Protein AF-A0A640WBF5-F1 (afdb_monomer_lite)

Foldseek 3Di:
DDPPVVVVVVVVVVVVVVVVVVVVVVVVVVVVVVVVVVVVVVVVVLVLLCLACVVLLVRDDPCPVVNVVVVVVCVVVVLVNCVVVVNPADSRPVDHSD

Sequence (98 aa):
MNRNNDEGSAIALWRSRLHRAIQGYDAVLSLPHRREIARELQDEEDLFMLLCFCDMMGIPNPVSDMTLELYPHMLDRFHEWHTRQGMPRSPLAGFRCC

InterPro domains:
  IPR047717 CC-star protein [NF041419] (21-98)
  IPR058303 Protein of unknown function DUF7990 [PF25952] (11-98)

Secondary structure (DSSP, 8-state):
--SHHHHHHHHHHHHHHHHHHHHHHHHHHHHHHHHHHHHHHHHHHHHHHHHHHTTTTT---TTHHHHTTTHHHHHHHHHHHHHHTT-SS-S-TT----

Structure (mmCIF, N/CA/C/O backbone):
data_AF-A0A640WBF5-F1
#
_entry.id   AF-A0A640WBF5-F1
#
loop_
_atom_site.group_PDB
_atom_site.id
_atom_site.type_symbol
_atom_site.label_atom_id
_atom_site.label_alt_id
_atom_site.label_comp_id
_atom_site.label_asym_id
_atom_site.label_entity_id
_atom_site.label_seq_id
_atom_site.pdbx_PDB_ins_code
_atom_site.Cartn_x
_atom_site.Cartn_y
_atom_site.Cartn_z
_atom_site.occupancy
_atom_site.B_iso_or_equiv
_atom_site.auth_seq_id
_atom_site.auth_comp_id
_atom_site.auth_asym_id
_atom_site.auth_atom_id
_atom_site.pdbx_PDB_model_num
ATOM 1 N N . MET A 1 1 ? 22.957 -1.676 -65.163 1.00 41.28 1 MET A N 1
ATOM 2 C CA . MET A 1 1 ? 21.785 -1.567 -64.272 1.00 41.28 1 MET A CA 1
ATOM 3 C C . MET A 1 1 ? 22.097 -2.304 -62.964 1.00 41.28 1 MET A C 1
ATOM 5 O O . MET A 1 1 ? 22.199 -3.518 -62.974 1.00 41.28 1 MET A O 1
ATOM 9 N N . ASN A 1 2 ? 22.395 -1.535 -61.914 1.00 53.94 2 ASN A N 1
ATOM 10 C CA . ASN A 1 2 ? 22.207 -1.784 -60.474 1.00 53.94 2 ASN A CA 1
ATOM 11 C C . ASN A 1 2 ? 22.492 -3.174 -59.833 1.00 53.94 2 ASN A C 1
ATOM 13 O O . ASN A 1 2 ? 21.566 -3.933 -59.598 1.00 53.94 2 ASN A O 1
ATOM 17 N N . ARG A 1 3 ? 23.746 -3.464 -59.432 1.00 55.53 3 ARG A N 1
ATOM 18 C CA . ARG A 1 3 ? 24.064 -4.490 -58.397 1.00 55.53 3 ARG A CA 1
ATOM 19 C C . ARG A 1 3 ? 24.330 -3.886 -57.006 1.00 55.53 3 ARG A C 1
ATOM 21 O O . ARG A 1 3 ? 24.054 -4.518 -55.998 1.00 55.53 3 ARG A O 1
ATOM 28 N N . ASN A 1 4 ? 24.773 -2.627 -56.951 1.00 59.84 4 ASN A N 1
ATOM 29 C CA . ASN A 1 4 ? 25.174 -1.956 -55.705 1.00 59.84 4 ASN A CA 1
ATOM 30 C C . ASN A 1 4 ? 23.987 -1.544 -54.805 1.00 59.84 4 ASN A C 1
ATOM 32 O O . ASN A 1 4 ? 24.166 -1.324 -53.612 1.00 59.84 4 ASN A O 1
ATOM 36 N N . ASN A 1 5 ? 22.773 -1.431 -55.357 1.00 61.12 5 ASN A N 1
ATOM 37 C CA . ASN A 1 5 ? 21.574 -1.044 -54.599 1.00 61.12 5 ASN A CA 1
ATOM 38 C C . ASN A 1 5 ? 20.921 -2.231 -53.863 1.00 61.12 5 ASN A C 1
ATOM 40 O O . ASN A 1 5 ? 20.306 -2.042 -52.815 1.00 61.12 5 ASN A O 1
ATOM 44 N N . ASP A 1 6 ? 21.101 -3.458 -54.366 1.00 58.97 6 ASP A N 1
ATOM 45 C CA . ASP A 1 6 ? 20.560 -4.666 -53.731 1.00 58.97 6 ASP A CA 1
ATOM 46 C C . ASP A 1 6 ? 21.349 -5.034 -52.466 1.00 58.97 6 ASP A C 1
ATOM 48 O O . ASP A 1 6 ? 20.745 -5.348 -51.437 1.00 58.97 6 ASP A O 1
ATOM 52 N N . GLU A 1 7 ? 22.681 -4.890 -52.488 1.00 60.59 7 GLU A N 1
ATOM 53 C CA . GLU A 1 7 ? 23.544 -5.097 -51.313 1.00 60.59 7 GLU A CA 1
ATOM 54 C C . GLU A 1 7 ? 23.245 -4.089 -50.191 1.00 60.59 7 GLU A C 1
ATOM 56 O O . GLU A 1 7 ? 23.143 -4.467 -49.021 1.00 60.59 7 GLU A O 1
ATOM 61 N N . GLY A 1 8 ? 23.002 -2.819 -50.540 1.00 63.03 8 GLY A N 1
ATOM 62 C CA . GLY A 1 8 ? 22.589 -1.788 -49.583 1.00 63.03 8 GLY A CA 1
ATOM 63 C C . GLY A 1 8 ? 21.238 -2.088 -48.920 1.00 63.03 8 GLY A C 1
ATOM 64 O O . GLY A 1 8 ? 21.083 -1.891 -47.711 1.00 63.03 8 GLY A O 1
ATOM 65 N N . SER A 1 9 ? 20.277 -2.632 -49.679 1.00 66.44 9 SER A N 1
ATOM 66 C CA . SER A 1 9 ? 18.962 -3.026 -49.152 1.00 66.44 9 SER A CA 1
ATOM 67 C C . SER A 1 9 ? 19.048 -4.224 -48.197 1.00 66.44 9 SER A C 1
ATOM 69 O O . SER A 1 9 ? 18.401 -4.230 -47.146 1.00 66.44 9 SER A O 1
ATOM 71 N N . ALA A 1 10 ? 19.906 -5.201 -48.511 1.00 75.69 10 ALA A N 1
ATOM 72 C CA . ALA A 1 10 ? 20.107 -6.399 -47.704 1.00 75.69 10 ALA A CA 1
ATOM 73 C C . ALA A 1 10 ? 20.764 -6.071 -46.354 1.00 75.69 10 ALA A C 1
ATOM 75 O O . ALA A 1 10 ? 20.320 -6.567 -45.314 1.00 75.69 10 ALA A O 1
ATOM 76 N N . ILE A 1 11 ? 21.761 -5.179 -46.352 1.00 78.38 11 ILE A N 1
ATOM 77 C CA . ILE A 1 11 ? 22.423 -4.691 -45.133 1.00 78.38 11 ILE A CA 1
ATOM 78 C C . ILE A 1 11 ? 21.436 -3.898 -44.259 1.00 78.38 11 ILE A C 1
ATOM 80 O O . ILE A 1 11 ? 21.404 -4.080 -43.038 1.00 78.38 11 ILE A O 1
ATOM 84 N N . ALA A 1 12 ? 20.581 -3.063 -44.862 1.00 79.00 12 ALA A N 1
ATOM 85 C CA . ALA A 1 12 ? 19.560 -2.307 -44.134 1.00 79.00 12 ALA A CA 1
ATOM 86 C C . ALA A 1 12 ? 18.507 -3.224 -43.477 1.00 79.00 12 ALA A C 1
ATOM 88 O O . ALA A 1 12 ? 18.159 -3.045 -42.304 1.00 79.00 12 ALA A O 1
ATOM 89 N N . LEU A 1 13 ? 18.052 -4.257 -44.196 1.00 77.31 13 LEU A N 1
ATOM 90 C CA . LEU A 1 13 ? 17.128 -5.272 -43.680 1.00 77.31 13 LEU A CA 1
ATOM 91 C C . LEU A 1 13 ? 17.733 -6.055 -42.510 1.00 77.31 13 LEU A C 1
ATOM 93 O O . LEU A 1 13 ? 17.073 -6.217 -41.479 1.00 77.31 13 LEU A O 1
ATOM 97 N N . TRP A 1 14 ? 18.990 -6.486 -42.624 1.00 81.62 14 TRP A N 1
ATOM 98 C CA . TRP A 1 14 ? 19.691 -7.193 -41.548 1.00 81.62 14 TRP A CA 1
ATOM 99 C C . TRP A 1 14 ? 19.871 -6.327 -40.298 1.00 81.62 14 TRP A C 1
ATOM 101 O O . TRP A 1 14 ? 19.610 -6.788 -39.185 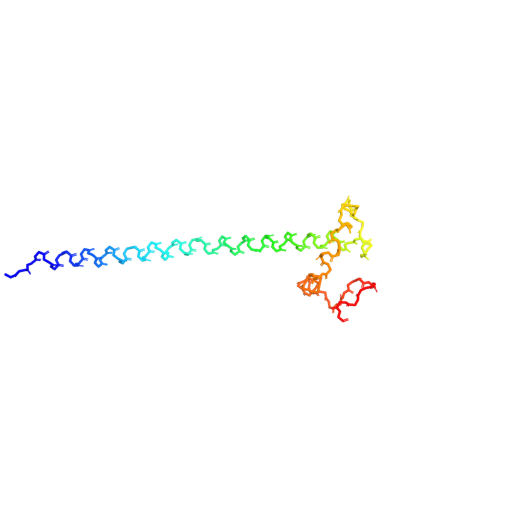1.00 81.62 14 TRP A O 1
ATOM 111 N N . ARG A 1 15 ? 20.219 -5.046 -40.469 1.00 82.25 15 ARG A N 1
ATOM 112 C CA . ARG A 1 15 ? 20.360 -4.092 -39.359 1.00 82.25 15 ARG A CA 1
ATOM 113 C C . ARG A 1 15 ? 19.041 -3.866 -38.617 1.00 82.25 15 ARG A C 1
ATOM 115 O O . ARG A 1 15 ? 19.029 -3.858 -37.388 1.00 82.25 15 ARG A O 1
ATOM 122 N N . SER A 1 16 ? 17.927 -3.737 -39.340 1.00 80.75 16 SER A N 1
ATOM 123 C CA . SER A 1 16 ? 16.599 -3.562 -38.731 1.00 80.75 16 SER A CA 1
ATOM 124 C C . SER A 1 16 ? 16.146 -4.789 -37.925 1.00 80.75 16 SER A C 1
ATOM 126 O O . SER A 1 16 ? 15.572 -4.648 -36.843 1.00 80.75 16 SER A O 1
ATOM 128 N N . ARG A 1 17 ? 16.460 -5.999 -38.411 1.00 83.31 17 ARG A N 1
ATOM 129 C CA . ARG A 1 17 ? 16.186 -7.259 -37.707 1.00 83.31 17 ARG A CA 1
ATOM 130 C C . ARG A 1 17 ? 17.022 -7.398 -36.442 1.00 83.31 17 ARG A C 1
ATOM 132 O O . ARG A 1 17 ? 16.473 -7.768 -35.408 1.00 83.31 17 ARG A O 1
ATOM 139 N N . LEU A 1 18 ? 18.306 -7.047 -36.508 1.00 88.12 18 LEU A N 1
ATOM 140 C CA . LEU A 1 18 ? 19.195 -7.059 -35.348 1.00 88.12 18 LEU A CA 1
ATOM 141 C C . LEU A 1 18 ? 18.713 -6.079 -34.269 1.00 88.12 18 LEU A C 1
ATOM 143 O O . LEU A 1 18 ? 18.612 -6.441 -33.102 1.00 88.12 18 LEU A O 1
ATOM 147 N N . HIS A 1 19 ? 18.336 -4.862 -34.668 1.00 83.12 19 HIS A N 1
ATOM 148 C CA . HIS A 1 19 ? 17.825 -3.851 -33.742 1.00 83.12 19 HIS A CA 1
ATOM 149 C C . HIS A 1 19 ? 16.532 -4.307 -33.050 1.00 83.12 19 HIS A C 1
ATOM 151 O O . HIS A 1 19 ? 16.372 -4.124 -31.846 1.00 83.12 19 HIS A O 1
ATOM 157 N N . ARG A 1 20 ? 15.629 -4.963 -33.790 1.00 81.75 20 ARG A N 1
ATOM 158 C CA . ARG A 1 20 ? 14.396 -5.537 -33.234 1.00 81.75 20 ARG A CA 1
ATOM 159 C C . ARG A 1 20 ? 14.674 -6.702 -32.277 1.00 81.75 20 ARG A C 1
ATOM 161 O O . ARG A 1 20 ? 13.989 -6.825 -31.267 1.00 81.75 20 ARG A O 1
ATOM 168 N N . ALA A 1 21 ? 15.678 -7.531 -32.567 1.00 85.00 21 ALA A N 1
ATOM 169 C CA . ALA A 1 21 ? 16.089 -8.621 -31.683 1.00 85.00 21 ALA A CA 1
ATOM 170 C C . ALA A 1 21 ? 16.677 -8.098 -30.362 1.00 85.00 21 ALA A C 1
ATOM 172 O O . ALA A 1 21 ? 16.316 -8.593 -29.298 1.00 85.00 21 ALA A O 1
ATOM 173 N N . ILE A 1 22 ? 17.513 -7.055 -30.420 1.00 85.50 22 ILE A N 1
ATOM 174 C CA . ILE A 1 22 ? 18.089 -6.409 -29.230 1.00 85.50 22 ILE A CA 1
ATOM 175 C C . ILE A 1 22 ? 16.992 -5.755 -28.380 1.00 85.50 22 ILE A C 1
ATOM 177 O O . ILE A 1 22 ? 16.963 -5.957 -27.172 1.00 85.50 22 ILE A O 1
ATOM 181 N N . GLN A 1 23 ? 16.047 -5.043 -29.001 1.00 83.69 23 GLN A N 1
ATOM 182 C CA . GLN A 1 23 ? 14.902 -4.457 -28.289 1.00 83.69 23 GLN A CA 1
ATOM 183 C C . GLN A 1 23 ? 14.023 -5.517 -27.613 1.00 83.69 23 GLN A C 1
ATOM 185 O O . GLN A 1 23 ? 13.575 -5.322 -26.487 1.00 83.69 23 GLN A O 1
ATOM 190 N N . GLY A 1 24 ? 13.786 -6.648 -28.285 1.00 81.12 24 GLY A N 1
ATOM 191 C CA . GLY A 1 24 ? 13.054 -7.768 -27.696 1.00 81.12 24 GLY A CA 1
ATOM 192 C C . GLY A 1 24 ? 13.791 -8.385 -26.506 1.00 81.12 24 GLY A C 1
ATOM 193 O O . GLY A 1 24 ? 13.165 -8.696 -25.497 1.00 81.12 24 GLY A O 1
ATOM 194 N N . TYR A 1 25 ? 15.115 -8.519 -26.596 1.00 82.19 25 TYR A N 1
ATOM 195 C CA . TYR A 1 25 ? 15.941 -9.050 -25.512 1.00 82.19 25 TYR A CA 1
ATOM 196 C C . TYR A 1 25 ? 15.950 -8.128 -24.284 1.00 82.19 25 TYR A C 1
ATOM 198 O O . TYR A 1 25 ? 15.742 -8.597 -23.168 1.00 82.19 25 TYR A O 1
ATOM 206 N N . ASP A 1 26 ? 16.107 -6.819 -24.489 1.00 79.00 26 ASP A N 1
ATOM 207 C CA . ASP A 1 26 ? 16.074 -5.814 -23.418 1.00 79.00 26 ASP A CA 1
ATOM 208 C C . ASP A 1 26 ? 14.700 -5.754 -22.721 1.00 79.00 26 ASP A C 1
ATOM 210 O O . ASP A 1 26 ? 14.592 -5.710 -21.491 1.00 79.00 26 ASP A O 1
ATOM 214 N N . ALA A 1 27 ? 13.618 -5.874 -23.497 1.00 77.31 27 ALA A N 1
ATOM 215 C CA . ALA A 1 27 ? 12.271 -5.997 -22.950 1.00 77.31 27 ALA A CA 1
ATOM 216 C C . ALA A 1 27 ? 12.116 -7.263 -22.088 1.00 77.31 27 ALA A C 1
ATOM 218 O O . ALA A 1 27 ? 11.552 -7.201 -21.000 1.00 77.31 27 ALA A O 1
ATOM 219 N N . VAL A 1 28 ? 12.643 -8.410 -22.523 1.00 79.62 28 VAL A N 1
ATOM 220 C CA . VAL A 1 28 ? 12.570 -9.659 -21.744 1.00 79.62 28 VAL A CA 1
ATOM 221 C C . VAL A 1 28 ? 13.406 -9.583 -20.466 1.00 79.62 28 VAL A C 1
ATOM 223 O O . VAL A 1 28 ? 12.953 -10.073 -19.434 1.00 79.62 28 VAL A O 1
ATOM 226 N N . LEU A 1 29 ? 14.577 -8.943 -20.499 1.00 74.25 29 LEU A N 1
ATOM 227 C CA . LEU A 1 29 ? 15.437 -8.801 -19.321 1.00 74.25 29 LEU A CA 1
ATOM 228 C C . LEU A 1 29 ? 14.848 -7.848 -18.267 1.00 74.25 29 LEU A C 1
ATOM 230 O O . LEU A 1 29 ? 14.997 -8.078 -17.070 1.00 74.25 29 LEU A O 1
ATOM 234 N N . SER A 1 30 ? 14.154 -6.794 -18.702 1.00 74.44 30 SER A N 1
ATOM 235 C CA . SER A 1 30 ? 13.571 -5.778 -17.811 1.00 74.44 30 SER A CA 1
ATOM 236 C C . SER A 1 30 ? 12.224 -6.179 -17.190 1.00 74.44 30 SER A C 1
ATOM 238 O O . SER A 1 30 ? 11.835 -5.642 -16.150 1.00 74.44 30 SER A O 1
ATOM 240 N N . LEU A 1 31 ? 11.504 -7.136 -17.785 1.00 71.94 31 LEU A N 1
ATOM 241 C CA . LEU A 1 31 ? 10.186 -7.583 -17.316 1.00 71.94 31 LEU A CA 1
ATOM 242 C C . LEU A 1 31 ? 10.188 -8.262 -15.928 1.00 71.94 31 LEU A C 1
ATOM 244 O O . LEU A 1 31 ? 9.319 -7.918 -15.120 1.00 71.94 31 LEU A O 1
ATOM 248 N N . PRO A 1 32 ? 11.097 -9.209 -15.614 1.00 73.44 32 PRO A N 1
ATOM 249 C CA . PRO A 1 32 ? 11.171 -9.826 -14.290 1.00 73.44 32 PRO A CA 1
ATOM 250 C C . PRO A 1 32 ? 11.412 -8.800 -13.185 1.00 73.44 32 PRO A C 1
ATOM 252 O O . PRO A 1 32 ? 10.734 -8.842 -12.163 1.00 73.44 32 PRO A O 1
ATOM 255 N N . HIS A 1 33 ? 12.301 -7.838 -13.435 1.00 74.88 33 HIS A N 1
ATOM 256 C CA . HIS A 1 33 ? 12.689 -6.841 -12.444 1.00 74.88 33 HIS A CA 1
ATOM 257 C C . HIS A 1 33 ? 11.513 -5.945 -12.038 1.00 74.88 33 HIS A C 1
ATOM 259 O O . HIS A 1 33 ? 11.265 -5.732 -10.860 1.00 74.88 33 HIS A O 1
ATOM 265 N N . ARG A 1 34 ? 10.686 -5.507 -12.998 1.00 79.62 34 ARG A N 1
ATOM 266 C CA . ARG A 1 34 ? 9.488 -4.705 -12.680 1.00 79.62 34 ARG A CA 1
ATOM 267 C C . ARG A 1 34 ? 8.454 -5.466 -11.853 1.00 79.62 34 ARG A C 1
ATOM 269 O O . ARG A 1 34 ? 7.764 -4.863 -11.039 1.00 79.62 34 ARG A O 1
ATOM 276 N N . ARG A 1 35 ? 8.306 -6.772 -12.095 1.00 84.12 35 ARG A N 1
ATOM 277 C CA . ARG A 1 35 ? 7.349 -7.612 -11.360 1.00 84.12 35 ARG A CA 1
ATOM 278 C C . ARG A 1 35 ? 7.806 -7.893 -9.940 1.00 84.12 35 ARG A C 1
ATOM 280 O O . ARG A 1 35 ? 6.962 -7.950 -9.058 1.00 84.12 35 ARG A O 1
ATOM 287 N N . GLU A 1 36 ? 9.098 -8.111 -9.742 1.00 86.12 36 GLU A N 1
ATOM 288 C CA . GLU A 1 36 ? 9.676 -8.259 -8.409 1.00 86.12 36 GLU A CA 1
ATOM 289 C C . GLU A 1 36 ? 9.515 -6.968 -7.606 1.00 86.12 36 GLU A C 1
ATOM 291 O O . GLU A 1 36 ? 8.894 -7.009 -6.553 1.00 86.12 36 GLU A O 1
ATOM 296 N N . ILE A 1 37 ? 9.942 -5.827 -8.155 1.00 86.56 37 ILE A N 1
ATOM 297 C CA . ILE A 1 37 ? 9.816 -4.525 -7.483 1.00 86.56 37 ILE A CA 1
ATOM 298 C C . ILE A 1 37 ? 8.362 -4.247 -7.085 1.00 86.56 37 ILE A C 1
ATOM 300 O O . ILE A 1 37 ? 8.089 -3.794 -5.980 1.00 86.56 37 ILE A O 1
ATOM 304 N N . ALA A 1 38 ? 7.406 -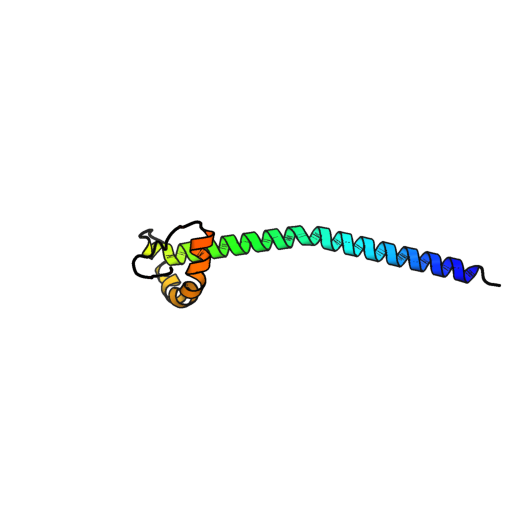4.536 -7.974 1.00 89.69 38 ALA A N 1
ATOM 305 C CA . ALA A 1 38 ? 5.991 -4.349 -7.667 1.00 89.69 38 ALA A CA 1
ATOM 306 C C . ALA A 1 38 ? 5.502 -5.247 -6.518 1.00 89.69 38 ALA A C 1
ATOM 308 O O . ALA A 1 38 ? 4.614 -4.837 -5.779 1.00 89.69 38 ALA A O 1
ATOM 309 N N . ARG A 1 39 ? 6.061 -6.455 -6.368 1.00 88.81 39 ARG A N 1
ATOM 310 C CA . ARG A 1 39 ? 5.746 -7.344 -5.242 1.00 88.81 39 ARG A CA 1
ATOM 311 C C . ARG A 1 39 ? 6.349 -6.829 -3.947 1.00 88.81 39 ARG A C 1
ATOM 313 O O . ARG A 1 39 ? 5.621 -6.740 -2.976 1.00 88.81 39 ARG A O 1
ATOM 320 N N . GLU A 1 40 ? 7.619 -6.433 -3.953 1.00 90.88 40 GLU A N 1
ATOM 321 C CA . GLU A 1 40 ? 8.262 -5.869 -2.759 1.00 90.88 40 GLU A CA 1
ATOM 322 C C . GLU A 1 40 ? 7.561 -4.600 -2.278 1.00 90.88 40 GLU A C 1
ATOM 324 O O . GLU A 1 40 ? 7.271 -4.482 -1.094 1.00 90.88 40 GLU A O 1
ATOM 329 N N . LEU A 1 41 ? 7.204 -3.693 -3.194 1.00 90.62 41 LEU A N 1
ATOM 330 C CA . LEU A 1 41 ? 6.411 -2.504 -2.865 1.00 90.62 41 LEU A CA 1
ATOM 331 C C . LEU A 1 41 ? 5.070 -2.874 -2.225 1.00 90.62 41 LEU A C 1
ATOM 333 O O . LEU A 1 41 ? 4.632 -2.222 -1.284 1.00 90.62 41 LEU A O 1
ATOM 337 N N . GLN A 1 42 ? 4.409 -3.909 -2.741 1.00 90.25 42 GLN A N 1
ATOM 338 C CA . GLN A 1 42 ? 3.129 -4.367 -2.217 1.00 90.25 42 GLN A CA 1
ATOM 339 C C . GLN A 1 42 ? 3.280 -5.027 -0.838 1.00 90.25 42 GLN A C 1
ATOM 341 O O . GLN A 1 42 ? 2.461 -4.773 0.040 1.00 90.25 42 GLN A O 1
ATOM 346 N N . ASP A 1 43 ? 4.333 -5.817 -0.629 1.00 92.44 43 ASP A N 1
ATOM 347 C CA . ASP A 1 43 ? 4.650 -6.433 0.663 1.00 92.44 43 ASP A CA 1
ATOM 348 C C . ASP A 1 43 ? 5.005 -5.363 1.715 1.00 92.44 43 ASP A C 1
ATOM 350 O O . ASP A 1 43 ? 4.591 -5.457 2.872 1.00 92.44 43 ASP A O 1
ATOM 354 N N . GLU A 1 44 ? 5.722 -4.308 1.313 1.00 91.88 44 GLU A N 1
ATOM 355 C CA . GLU A 1 44 ? 6.035 -3.155 2.162 1.00 91.88 44 GLU A CA 1
ATOM 356 C C . GLU A 1 44 ? 4.775 -2.345 2.506 1.00 91.88 44 GLU A C 1
ATOM 358 O O . GLU A 1 44 ? 4.568 -2.001 3.672 1.00 91.88 44 GLU A O 1
ATOM 363 N N . GLU A 1 45 ? 3.887 -2.100 1.533 1.00 91.44 45 GLU A N 1
ATOM 364 C CA . GLU A 1 45 ? 2.575 -1.484 1.781 1.00 91.44 45 GLU A CA 1
ATOM 365 C C . GLU A 1 45 ? 1.729 -2.333 2.745 1.00 91.44 45 GLU A C 1
ATOM 367 O O . GLU A 1 45 ? 1.115 -1.794 3.668 1.00 91.44 45 GLU A O 1
ATOM 372 N N . ASP A 1 46 ? 1.708 -3.655 2.576 1.00 92.06 46 ASP A N 1
ATOM 373 C CA . ASP A 1 46 ? 0.946 -4.566 3.429 1.00 92.06 46 ASP A CA 1
ATOM 374 C C . ASP A 1 46 ? 1.487 -4.585 4.870 1.00 92.06 46 ASP A C 1
ATOM 376 O O . ASP A 1 46 ? 0.699 -4.572 5.824 1.00 92.06 46 ASP A O 1
ATOM 380 N N . LEU A 1 47 ? 2.815 -4.552 5.038 1.00 90.06 47 LEU A N 1
ATOM 381 C CA . LEU A 1 47 ? 3.475 -4.410 6.338 1.00 90.06 47 LEU A CA 1
ATOM 382 C C . LEU A 1 47 ? 3.157 -3.058 6.980 1.00 90.06 47 LEU A C 1
ATOM 384 O O . LEU A 1 47 ? 2.871 -2.989 8.175 1.00 90.06 47 LEU A O 1
ATOM 388 N N . PHE A 1 48 ? 3.174 -1.985 6.195 1.00 89.19 48 PHE A N 1
ATOM 389 C CA . PHE A 1 48 ? 2.850 -0.649 6.674 1.00 89.19 48 PHE A CA 1
ATOM 390 C C . PHE A 1 48 ? 1.400 -0.560 7.175 1.00 89.19 48 PHE A C 1
ATOM 392 O O . PHE A 1 48 ? 1.136 -0.049 8.267 1.00 89.19 48 PHE A O 1
ATOM 399 N N . MET A 1 49 ? 0.460 -1.125 6.417 1.00 89.38 49 MET A N 1
ATOM 400 C CA . MET A 1 49 ? -0.948 -1.221 6.808 1.00 89.38 49 MET A CA 1
ATOM 401 C C . MET A 1 49 ? -1.128 -2.077 8.066 1.00 89.38 49 MET A C 1
ATOM 403 O O . MET A 1 49 ? -1.890 -1.704 8.959 1.00 89.38 49 MET A O 1
ATOM 407 N N . LEU A 1 50 ? -0.389 -3.184 8.190 1.00 87.50 50 LEU A N 1
ATOM 408 C CA . LEU A 1 50 ? -0.379 -3.991 9.408 1.00 87.50 50 LEU A CA 1
ATOM 409 C C . LEU A 1 50 ? 0.086 -3.171 10.615 1.00 87.50 50 LEU A C 1
ATOM 411 O O . LEU A 1 50 ? -0.595 -3.174 11.636 1.00 87.50 50 LEU A O 1
ATOM 415 N N . LEU A 1 51 ? 1.204 -2.450 10.502 1.00 86.94 51 LEU A N 1
ATOM 416 C CA . LEU A 1 51 ? 1.721 -1.595 11.574 1.00 86.94 51 LEU A CA 1
ATOM 417 C C . LEU A 1 51 ? 0.730 -0.492 11.950 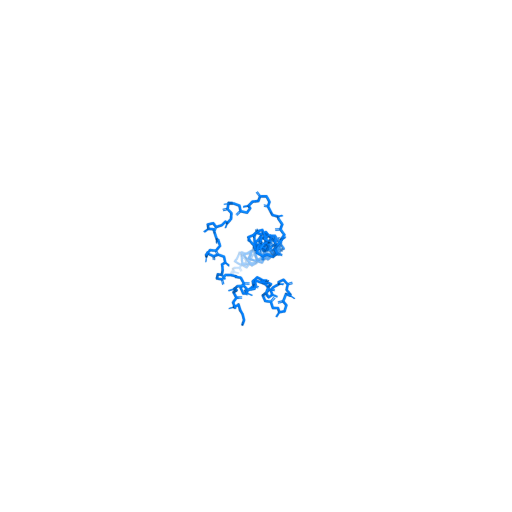1.00 86.94 51 LEU A C 1
ATOM 419 O O . LEU A 1 51 ? 0.606 -0.166 13.126 1.00 86.94 51 LEU A O 1
ATOM 423 N N . CYS A 1 52 ? -0.029 0.027 10.988 1.00 86.12 52 CYS A N 1
ATOM 424 C CA . CYS A 1 52 ? -1.079 0.987 11.284 1.00 86.12 52 CYS A CA 1
ATOM 425 C C . CYS A 1 52 ? -2.252 0.359 12.062 1.00 86.12 52 CYS A C 1
ATOM 427 O O . CYS A 1 52 ? -2.742 0.925 13.027 1.00 86.12 52 CYS A O 1
ATOM 429 N N . PHE A 1 53 ? -2.739 -0.819 11.680 1.00 84.75 53 PHE A N 1
ATOM 430 C CA . PHE A 1 53 ? -3.973 -1.357 12.276 1.00 84.75 53 PHE A CA 1
ATOM 431 C C . PHE A 1 53 ? -3.753 -2.382 13.397 1.00 84.75 53 PHE A C 1
ATOM 433 O O . PHE A 1 53 ? -4.718 -2.791 14.047 1.00 84.75 53 PHE A O 1
ATOM 440 N N . CYS A 1 54 ? -2.510 -2.786 13.665 1.00 84.44 54 CYS A N 1
ATOM 441 C CA . CYS A 1 54 ? -2.163 -3.748 14.714 1.00 84.44 54 CYS A CA 1
ATOM 442 C C . CYS A 1 54 ? -2.620 -3.313 16.114 1.00 84.44 54 CYS A C 1
ATOM 444 O O . CYS A 1 54 ? -3.168 -4.140 16.845 1.00 84.44 54 CYS A O 1
ATOM 446 N N . ASP A 1 55 ? -2.533 -2.021 16.435 1.00 80.94 55 ASP A N 1
ATOM 447 C CA . ASP A 1 55 ? -2.982 -1.483 17.723 1.00 80.94 55 ASP A CA 1
ATOM 448 C C . ASP A 1 55 ? -4.480 -1.671 17.928 1.00 80.94 55 ASP A C 1
ATOM 450 O O . ASP A 1 55 ? -4.938 -2.071 18.998 1.00 80.94 55 ASP A O 1
ATOM 454 N N . MET A 1 56 ? -5.260 -1.437 16.871 1.00 79.19 56 MET A N 1
ATOM 455 C CA . MET A 1 56 ? -6.706 -1.631 16.906 1.00 79.19 56 MET A CA 1
ATOM 456 C C . MET A 1 56 ? -7.085 -3.116 17.007 1.00 79.19 56 MET A C 1
ATOM 458 O O . MET A 1 56 ? -8.173 -3.440 17.482 1.00 79.19 56 MET A O 1
ATOM 462 N N . MET A 1 57 ? -6.189 -4.017 16.592 1.00 80.38 57 MET A N 1
ATOM 463 C CA . MET A 1 57 ? -6.311 -5.465 16.790 1.00 80.38 57 MET A CA 1
ATOM 464 C C . MET A 1 57 ? -5.810 -5.927 18.170 1.00 80.38 57 MET A C 1
ATOM 466 O O . MET A 1 57 ? -5.949 -7.103 18.504 1.00 80.38 57 MET A O 1
ATOM 470 N N . GLY A 1 58 ? -5.254 -5.027 18.987 1.00 80.94 58 GLY A N 1
ATOM 471 C CA . GLY A 1 58 ? -4.700 -5.338 20.307 1.00 80.94 58 GLY A CA 1
ATOM 472 C C . GLY A 1 58 ? -3.289 -5.933 20.273 1.00 80.94 58 GLY A C 1
ATOM 473 O O . GLY A 1 58 ? -2.834 -6.472 21.282 1.00 80.94 58 GLY A O 1
ATOM 474 N N . ILE A 1 59 ? -2.599 -5.854 19.133 1.00 85.81 59 ILE A N 1
ATOM 475 C CA . ILE A 1 59 ? -1.197 -6.250 18.993 1.00 85.81 59 ILE A CA 1
ATOM 476 C C . ILE A 1 59 ? -0.343 -5.004 19.264 1.00 85.81 59 ILE A C 1
ATOM 478 O O . ILE A 1 59 ? -0.458 -4.039 18.513 1.00 85.81 59 ILE A O 1
ATOM 482 N N . PRO A 1 60 ? 0.505 -4.993 20.307 1.00 82.50 60 PRO A N 1
ATOM 483 C CA . PRO A 1 60 ? 1.303 -3.817 20.636 1.00 82.50 60 PRO A CA 1
ATOM 484 C C . PRO A 1 60 ? 2.378 -3.563 19.571 1.00 82.50 60 PRO A C 1
ATOM 486 O O . PRO A 1 60 ? 3.125 -4.480 19.219 1.00 82.50 60 PRO A O 1
ATOM 489 N N . ASN A 1 61 ? 2.498 -2.316 19.107 1.00 81.81 61 ASN A N 1
ATOM 490 C CA . ASN A 1 61 ? 3.512 -1.886 18.143 1.00 81.81 61 ASN A CA 1
ATOM 491 C C . ASN A 1 61 ? 4.411 -0.775 18.729 1.00 81.81 61 ASN A C 1
ATOM 493 O O . ASN A 1 61 ? 3.935 0.126 19.409 1.00 81.81 61 ASN A O 1
ATOM 497 N N . PRO A 1 62 ? 5.738 -0.810 18.507 1.00 80.12 62 PRO A N 1
ATOM 498 C CA . PRO A 1 62 ? 6.629 0.273 18.933 1.00 80.12 62 PRO A CA 1
ATOM 499 C C . PRO A 1 62 ? 6.443 1.604 18.176 1.00 80.12 62 PRO A C 1
ATOM 501 O O . PRO A 1 62 ? 6.995 2.612 18.608 1.00 80.12 62 PRO A O 1
ATOM 504 N N . VAL A 1 63 ? 5.726 1.621 17.046 1.00 81.81 63 VAL A N 1
ATOM 505 C CA . VAL A 1 63 ? 5.572 2.793 16.155 1.00 81.81 63 VAL A CA 1
ATOM 506 C C . VAL A 1 63 ? 4.163 3.407 16.218 1.00 81.81 63 VAL A C 1
ATOM 508 O O . VAL A 1 63 ? 3.881 4.378 15.521 1.00 81.81 63 VAL A O 1
ATOM 511 N N . SER A 1 64 ? 3.291 2.892 17.088 1.00 76.88 64 SER A N 1
ATOM 512 C CA . SER A 1 64 ? 1.882 3.291 17.236 1.00 76.88 64 SER A CA 1
ATOM 513 C C . SER A 1 64 ? 1.668 4.800 17.343 1.00 76.88 64 SER A C 1
ATOM 515 O O . SER A 1 64 ? 0.796 5.369 16.685 1.00 76.88 64 SER A O 1
ATOM 517 N N . ASP A 1 65 ? 2.513 5.465 18.136 1.00 74.38 65 ASP A N 1
ATOM 518 C CA . ASP A 1 65 ? 2.424 6.906 18.386 1.00 74.38 65 ASP A CA 1
ATOM 519 C C . ASP A 1 65 ? 2.689 7.740 17.123 1.00 74.38 65 ASP A C 1
ATOM 521 O O . ASP A 1 65 ? 2.152 8.836 16.978 1.00 74.38 65 ASP A O 1
ATOM 525 N N . MET A 1 66 ? 3.491 7.224 16.187 1.00 74.31 66 MET A N 1
ATOM 526 C CA . MET A 1 66 ? 3.850 7.921 14.946 1.00 74.31 66 MET A CA 1
ATOM 527 C C . MET A 1 66 ? 2.828 7.679 13.830 1.00 74.31 66 MET A C 1
ATOM 529 O O . MET A 1 66 ? 2.661 8.521 12.951 1.00 74.31 66 MET A O 1
ATOM 533 N N . THR A 1 67 ? 2.139 6.537 13.841 1.00 76.94 67 THR A N 1
ATOM 534 C CA . THR A 1 67 ? 1.214 6.137 12.767 1.00 76.94 67 THR A CA 1
ATOM 535 C C . THR A 1 67 ? -0.199 6.692 12.929 1.00 76.94 67 THR A C 1
ATOM 537 O O . THR A 1 67 ? -0.963 6.703 11.963 1.00 76.94 67 THR A O 1
ATOM 540 N N . LEU A 1 68 ? -0.539 7.215 14.111 1.00 78.00 68 LEU A N 1
ATOM 541 C CA . LEU A 1 68 ? -1.856 7.778 14.433 1.00 78.00 68 LEU A CA 1
ATOM 542 C C . LEU A 1 68 ? -2.321 8.877 13.467 1.00 78.00 68 LEU A C 1
ATOM 544 O O . LEU A 1 68 ? -3.499 8.927 13.112 1.00 78.00 68 LEU A O 1
ATOM 548 N N . GLU A 1 69 ? -1.408 9.733 13.009 1.00 80.50 69 GLU A N 1
ATOM 549 C CA . GLU A 1 69 ? -1.728 10.831 12.086 1.00 80.50 69 GLU A CA 1
ATOM 550 C C . GLU A 1 69 ? -2.074 10.340 10.678 1.00 80.50 69 GLU A C 1
ATOM 552 O O . GLU A 1 69 ? -2.801 11.008 9.942 1.00 80.50 69 GLU A O 1
ATOM 557 N N . LEU A 1 70 ? -1.580 9.160 10.300 1.00 82.12 70 LEU A N 1
ATOM 558 C CA . LEU A 1 70 ? -1.748 8.620 8.957 1.00 82.12 70 LEU A CA 1
ATOM 559 C C . LEU A 1 70 ? -2.990 7.730 8.815 1.00 82.12 70 LEU A C 1
ATOM 561 O O . LEU A 1 70 ? -3.408 7.445 7.691 1.00 82.12 70 LEU A O 1
ATOM 565 N N . TYR A 1 71 ? -3.628 7.339 9.926 1.00 82.94 71 TYR A N 1
ATOM 566 C CA . TYR A 1 71 ? -4.856 6.536 9.909 1.00 82.94 71 TYR A CA 1
ATOM 567 C C . TYR A 1 71 ? -5.950 7.080 8.989 1.00 82.94 71 TYR A C 1
ATOM 569 O O . TYR A 1 71 ? -6.467 6.289 8.199 1.00 82.94 71 TYR A O 1
ATOM 577 N N . PRO A 1 72 ? -6.289 8.386 8.995 1.00 82.62 72 PRO A N 1
ATOM 578 C CA . PRO A 1 72 ? -7.347 8.909 8.135 1.00 82.62 72 PRO A CA 1
ATOM 579 C C . PRO A 1 72 ? -7.091 8.659 6.647 1.00 82.62 72 PRO A C 1
ATOM 581 O O . PRO A 1 72 ? -8.026 8.380 5.907 1.00 82.62 72 PRO A O 1
ATOM 584 N N . HIS A 1 73 ? -5.830 8.711 6.215 1.00 85.19 73 HIS A N 1
ATOM 585 C CA . HIS A 1 73 ? -5.454 8.494 4.819 1.00 85.19 73 HIS A CA 1
ATOM 586 C C . HIS A 1 73 ? -5.423 7.013 4.437 1.00 85.19 73 HIS A C 1
ATOM 588 O O . HIS A 1 73 ? -5.709 6.657 3.296 1.00 85.19 73 HIS A O 1
ATOM 594 N N . MET A 1 74 ? -5.085 6.141 5.387 1.00 86.44 74 MET A N 1
ATOM 595 C CA . MET A 1 74 ? -4.993 4.701 5.144 1.00 86.44 74 MET A CA 1
ATOM 596 C C . MET A 1 74 ? -6.348 3.993 5.222 1.00 86.44 74 MET A C 1
ATOM 598 O O . MET A 1 74 ? -6.510 2.922 4.636 1.00 86.44 74 MET A O 1
ATOM 602 N N . LEU A 1 75 ? -7.344 4.597 5.880 1.00 84.75 75 LEU A N 1
ATOM 603 C CA . LEU A 1 75 ? -8.706 4.060 5.951 1.00 84.75 75 LEU A CA 1
ATOM 604 C C . LEU A 1 75 ? -9.333 3.844 4.567 1.00 84.75 75 LEU A C 1
ATOM 606 O O . LEU A 1 75 ? -9.983 2.820 4.360 1.00 84.75 75 LEU A O 1
ATOM 610 N N . ASP A 1 76 ? -9.075 4.730 3.603 1.00 84.50 76 ASP A N 1
ATOM 611 C CA . ASP A 1 76 ? -9.599 4.599 2.235 1.00 84.50 76 ASP A CA 1
ATOM 612 C C . ASP A 1 76 ? -9.080 3.331 1.529 1.00 84.50 76 ASP A C 1
ATOM 614 O O . ASP A 1 76 ? -9.786 2.719 0.727 1.00 84.50 76 ASP A O 1
ATOM 618 N N . ARG A 1 77 ? -7.857 2.892 1.861 1.00 87.62 77 ARG A N 1
ATOM 619 C CA . ARG A 1 77 ? -7.201 1.707 1.273 1.00 87.62 77 ARG A CA 1
ATOM 620 C C . ARG A 1 77 ? -7.417 0.431 2.098 1.00 87.62 77 ARG A C 1
ATOM 622 O O . ARG A 1 77 ? -7.014 -0.657 1.682 1.00 87.62 77 ARG A O 1
ATOM 629 N N . PHE A 1 78 ? -8.082 0.527 3.250 1.00 88.31 78 PHE A N 1
ATOM 630 C CA . PHE A 1 78 ? -8.274 -0.592 4.176 1.00 88.31 78 PHE A CA 1
ATOM 631 C C . PHE A 1 78 ? -9.130 -1.722 3.584 1.00 88.31 78 PHE A C 1
ATOM 633 O O . PHE A 1 78 ? -8.847 -2.904 3.807 1.00 88.31 78 PHE A O 1
ATOM 640 N N . HIS A 1 79 ? -10.161 -1.380 2.801 1.00 89.06 79 HIS A N 1
ATOM 641 C CA . HIS A 1 79 ? -11.029 -2.387 2.186 1.00 89.06 79 HIS A CA 1
ATOM 642 C C . HIS A 1 79 ? -10.253 -3.309 1.240 1.00 89.06 79 HIS A C 1
ATOM 644 O O . HIS A 1 79 ? -10.364 -4.534 1.315 1.00 89.06 79 HIS A O 1
ATOM 650 N N . GLU A 1 80 ? -9.405 -2.730 0.397 1.00 89.44 80 GLU A N 1
ATOM 651 C CA . GLU A 1 80 ? -8.571 -3.495 -0.524 1.00 89.44 80 GLU A CA 1
ATOM 652 C C . GLU A 1 80 ? -7.509 -4.308 0.220 1.00 89.44 80 GLU A C 1
ATOM 654 O O . GLU A 1 80 ? -7.270 -5.465 -0.125 1.00 89.44 80 GLU A O 1
ATOM 659 N N . TRP A 1 81 ? -6.902 -3.735 1.263 1.00 90.81 81 TRP A N 1
ATOM 660 C CA . TRP A 1 81 ? -5.884 -4.409 2.067 1.00 90.81 81 TRP A CA 1
ATOM 661 C C . TRP A 1 81 ? -6.425 -5.658 2.773 1.00 90.81 81 TRP A C 1
ATOM 663 O O . TRP A 1 81 ? -5.921 -6.750 2.522 1.00 90.81 81 TRP A O 1
ATOM 673 N N . HIS A 1 82 ? -7.475 -5.557 3.599 1.00 87.50 82 HIS A N 1
ATOM 674 C CA . HIS A 1 82 ? -7.931 -6.727 4.372 1.00 87.50 82 HIS A CA 1
ATOM 675 C C . HIS A 1 82 ? -8.469 -7.850 3.463 1.00 87.50 82 HIS A C 1
ATOM 677 O O . HIS A 1 82 ? -8.290 -9.031 3.767 1.00 87.50 82 HIS A O 1
ATOM 683 N N . THR A 1 83 ? -9.051 -7.490 2.310 1.00 89.06 83 THR A N 1
ATOM 684 C CA . THR A 1 83 ? -9.465 -8.447 1.273 1.00 89.06 83 THR A CA 1
ATOM 685 C C . THR A 1 83 ? -8.257 -9.179 0.683 1.00 89.06 83 THR A C 1
ATOM 687 O O . THR A 1 83 ? -8.282 -10.401 0.536 1.00 89.06 83 THR A O 1
ATOM 690 N N . ARG A 1 84 ? -7.171 -8.454 0.390 1.00 89.12 84 ARG A N 1
ATOM 691 C CA . ARG A 1 84 ? -5.906 -9.004 -0.127 1.00 89.12 84 AR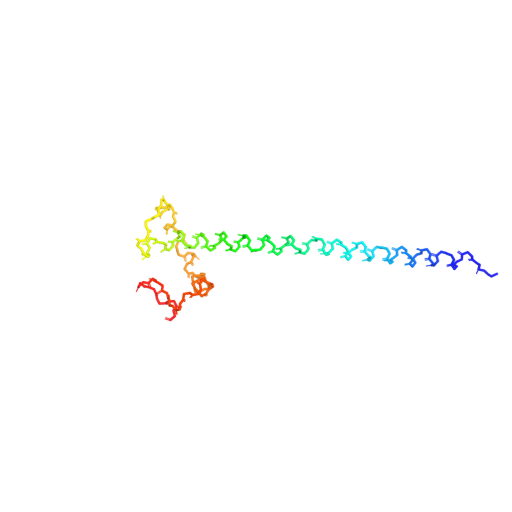G A CA 1
ATOM 692 C C . ARG A 1 84 ? -5.214 -9.922 0.880 1.00 89.12 84 ARG A C 1
ATOM 694 O O . ARG A 1 84 ? -4.684 -10.954 0.484 1.00 89.12 84 ARG A O 1
ATOM 701 N N . GLN A 1 85 ? -5.299 -9.594 2.169 1.00 88.00 85 GLN A N 1
ATOM 702 C CA . GLN A 1 85 ? -4.812 -10.436 3.268 1.00 88.00 85 GLN A CA 1
ATOM 703 C C . GLN A 1 85 ? -5.675 -11.693 3.500 1.00 88.00 85 GLN A C 1
ATOM 705 O O . GLN A 1 85 ? -5.359 -12.514 4.360 1.00 88.00 85 GLN A O 1
ATOM 710 N N . GLY A 1 86 ? -6.777 -11.866 2.758 1.00 88.12 86 GLY A N 1
ATOM 711 C CA . GLY A 1 86 ? -7.664 -13.022 2.883 1.00 88.12 8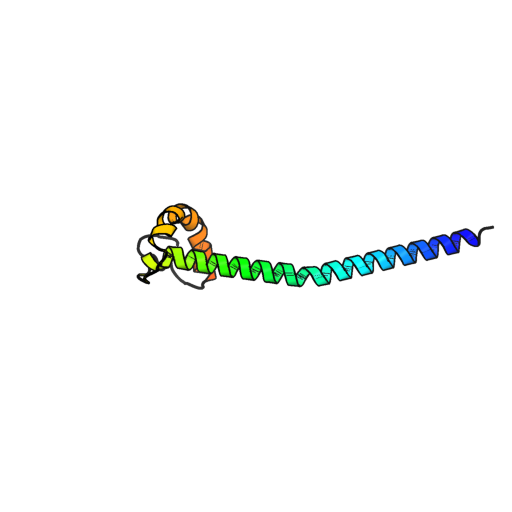6 GLY A CA 1
ATOM 712 C C . GLY A 1 86 ? -8.533 -13.004 4.143 1.00 88.12 86 GLY A C 1
ATOM 713 O O . GLY A 1 86 ? -9.033 -14.051 4.558 1.00 88.12 86 GLY A O 1
ATOM 714 N N . MET A 1 87 ? -8.725 -11.837 4.768 1.00 85.62 87 MET A N 1
ATOM 715 C CA . MET A 1 87 ? -9.574 -11.699 5.950 1.00 85.62 87 MET A CA 1
ATOM 716 C C . MET A 1 87 ? -11.048 -11.616 5.520 1.00 85.62 87 MET A C 1
ATOM 718 O O . MET A 1 87 ? -11.427 -10.674 4.827 1.00 85.62 87 MET A O 1
ATOM 722 N N . PRO A 1 88 ? -11.923 -12.552 5.938 1.00 79.31 88 PRO A N 1
ATOM 723 C CA . PRO A 1 88 ? -13.311 -12.593 5.466 1.00 79.31 88 PRO A CA 1
ATOM 724 C C . PRO A 1 88 ? -14.175 -11.432 5.983 1.00 79.31 88 PRO A C 1
ATOM 726 O O . PRO A 1 88 ? -15.227 -11.147 5.416 1.00 79.31 88 PRO A O 1
ATOM 729 N N . ARG A 1 89 ? -13.770 -10.785 7.083 1.00 80.44 89 ARG A N 1
ATOM 730 C CA . ARG A 1 89 ? -14.384 -9.567 7.625 1.00 80.44 89 ARG A CA 1
ATOM 731 C C . ARG A 1 89 ? -13.310 -8.658 8.204 1.00 80.44 89 ARG A C 1
ATOM 733 O O . ARG A 1 89 ? -12.258 -9.141 8.619 1.00 80.44 89 ARG A O 1
ATOM 740 N N . SER A 1 90 ? -13.626 -7.365 8.284 1.00 82.56 90 SER A N 1
ATOM 741 C CA . SER A 1 90 ? -12.800 -6.384 8.986 1.00 82.56 90 SER A CA 1
ATOM 742 C C . SER A 1 90 ? -12.520 -6.838 10.425 1.00 82.56 90 SER A C 1
ATOM 744 O O . SER A 1 90 ? -13.477 -7.083 11.168 1.00 82.56 90 SER A O 1
ATOM 746 N N . PRO A 1 91 ? -11.245 -6.925 10.843 1.00 76.19 91 PRO A N 1
ATOM 747 C CA . PRO A 1 91 ? -10.882 -7.166 12.238 1.00 76.19 91 PRO A CA 1
ATOM 748 C C . PRO A 1 91 ? -11.166 -5.953 13.141 1.00 76.19 91 PRO A C 1
ATOM 750 O O . PRO A 1 91 ? -11.168 -6.078 14.363 1.00 76.19 91 PRO A O 1
ATOM 753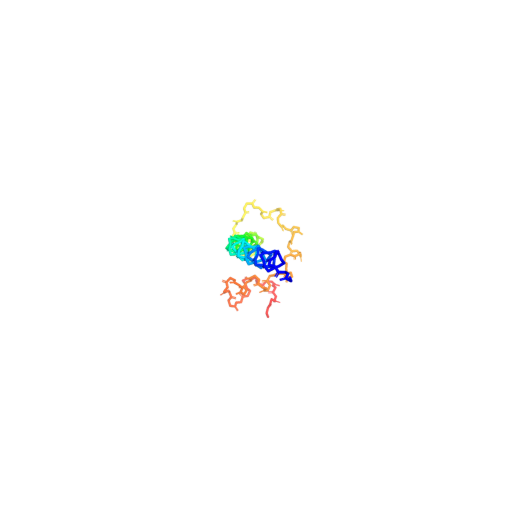 N N . LEU A 1 92 ? -11.433 -4.779 12.559 1.00 78.44 92 LEU A N 1
ATOM 754 C CA . LEU A 1 92 ? -11.711 -3.552 13.297 1.00 78.44 92 LEU A CA 1
ATOM 755 C C . LEU A 1 92 ? -13.174 -3.524 13.747 1.00 78.44 92 LEU A C 1
ATOM 757 O O . LEU A 1 92 ? -14.083 -3.354 12.935 1.00 78.44 92 LEU A O 1
ATOM 761 N N . ALA A 1 93 ? -13.405 -3.633 15.056 1.00 67.38 93 ALA A N 1
ATOM 762 C CA . ALA A 1 93 ? -14.751 -3.624 15.637 1.00 67.38 93 ALA A CA 1
ATOM 763 C C . ALA A 1 93 ? -15.499 -2.285 15.453 1.00 67.38 93 ALA A C 1
ATOM 765 O O . ALA A 1 93 ? -16.729 -2.260 15.468 1.00 67.38 93 ALA A O 1
ATOM 766 N N . GLY A 1 94 ? -14.769 -1.176 15.281 1.00 67.12 94 GLY A N 1
ATOM 767 C CA . GLY A 1 94 ? -15.331 0.177 15.191 1.00 67.12 94 GLY A CA 1
ATOM 768 C C . GLY A 1 94 ? -15.698 0.650 13.781 1.00 67.12 94 GLY A C 1
ATOM 769 O O . GLY A 1 94 ? -16.378 1.665 13.652 1.00 67.12 94 GLY A O 1
ATOM 770 N N . PHE A 1 95 ? -15.278 -0.060 12.728 1.00 68.69 95 PHE A N 1
ATOM 771 C CA . PHE A 1 95 ? -15.427 0.401 11.346 1.00 68.69 95 PHE A CA 1
ATOM 772 C C . PHE A 1 95 ? -16.076 -0.667 10.459 1.00 68.69 95 PHE A C 1
ATOM 774 O O . PHE A 1 95 ? -15.598 -1.799 10.355 1.00 68.69 95 PHE A O 1
ATOM 781 N N . ARG A 1 96 ? -17.173 -0.295 9.789 1.00 64.75 96 ARG A N 1
ATOM 782 C CA . ARG A 1 96 ? -17.859 -1.155 8.817 1.00 64.75 96 ARG A CA 1
ATOM 783 C C . ARG A 1 96 ? -17.234 -0.950 7.448 1.00 64.75 96 ARG A C 1
ATOM 785 O O . ARG A 1 96 ? -17.602 -0.051 6.707 1.00 64.75 96 ARG A O 1
ATOM 792 N N . CYS A 1 97 ? -16.254 -1.788 7.161 1.00 71.25 97 CYS A N 1
ATOM 793 C CA . CYS A 1 97 ? -15.578 -1.853 5.873 1.00 71.25 97 CYS A CA 1
ATOM 794 C C . CYS A 1 97 ? -16.354 -2.701 4.836 1.00 71.25 97 CYS A C 1
ATOM 796 O O . CYS A 1 97 ? -16.068 -2.614 3.642 1.00 71.25 97 CYS A O 1
ATOM 798 N N . CYS A 1 98 ? -17.340 -3.489 5.288 1.00 64.56 98 CYS A N 1
ATOM 799 C CA . CYS A 1 98 ? -18.283 -4.267 4.480 1.00 64.56 98 CYS A CA 1
ATOM 800 C C . CYS A 1 98 ? -19.690 -4.170 5.085 1.00 64.56 98 CYS A C 1
ATOM 802 O O . CYS A 1 98 ? -19.784 -4.095 6.338 1.00 64.56 98 CYS A O 1
#

Organism: NCBI:txid2606937

pLDDT: mean 80.04, std 9.56, range [41.28, 92.44]

Radius of gyration: 26.76 Å; chains: 1; bounding box: 44×24×85 Å